Protein AF-A0A8D8C8A1-F1 (afdb_monomer_lite)

pLDDT: mean 79.76, std 19.28, range [28.2, 96.56]

Sequence (109 aa):
LFSYCAIADFRIPWTPQRQWDGSLDPKLNSNQKEAVIAITTPISVTLSPILLVGPFGTGKTYTLAQAIRKLLLQPELKILIGTHSNSASDLYIKDYLHPWVEEDGGEEA

Structure (mmCIF, N/CA/C/O backbone):
data_AF-A0A8D8C8A1-F1
#
_entry.id   AF-A0A8D8C8A1-F1
#
loop_
_atom_site.group_PDB
_atom_site.id
_atom_site.type_symbol
_atom_site.label_atom_id
_atom_site.label_alt_id
_atom_site.label_comp_id
_atom_site.label_asym_id
_atom_site.label_entity_id
_atom_site.label_seq_id
_atom_site.pdbx_PDB_ins_code
_atom_site.Cartn_x
_atom_site.Cartn_y
_atom_site.Cartn_z
_atom_site.occupancy
_atom_site.B_iso_or_equiv
_atom_site.auth_seq_id
_atom_site.auth_comp_id
_atom_site.auth_asym_id
_atom_site.auth_atom_id
_atom_site.pdbx_PDB_model_num
ATOM 1 N N . LEU A 1 1 ? -20.310 32.444 -11.762 1.00 42.16 1 LEU A N 1
ATOM 2 C CA . LEU A 1 1 ? -21.020 31.348 -11.060 1.00 42.16 1 LEU A CA 1
ATOM 3 C C . LEU A 1 1 ? -20.230 30.018 -11.052 1.00 42.16 1 LEU A C 1
ATOM 5 O O . LEU A 1 1 ? -20.834 28.962 -11.009 1.00 42.16 1 LEU A O 1
ATOM 9 N N . PHE A 1 2 ? -18.890 30.050 -11.045 1.00 28.20 2 PHE A N 1
ATOM 10 C CA . PHE A 1 2 ? -18.023 28.854 -10.995 1.00 28.20 2 PHE A CA 1
ATOM 11 C C . PHE A 1 2 ? -16.801 29.116 -10.096 1.00 28.20 2 PHE A C 1
ATOM 13 O O . PHE A 1 2 ? -15.666 28.858 -10.465 1.00 28.20 2 PHE A O 1
ATOM 20 N N . SER A 1 3 ? -17.017 29.735 -8.933 1.00 36.22 3 SER A N 1
ATOM 21 C CA . SER A 1 3 ? -15.910 30.116 -8.040 1.00 36.22 3 SER A CA 1
ATOM 22 C C . SER A 1 3 ? -16.205 29.880 -6.556 1.00 36.22 3 SER A C 1
ATOM 24 O O . SER A 1 3 ? -15.541 30.468 -5.714 1.00 36.22 3 SER A O 1
ATOM 26 N N . TYR A 1 4 ? -17.206 29.057 -6.218 1.00 37.38 4 TYR A N 1
ATOM 27 C CA . TYR A 1 4 ? -17.667 28.919 -4.827 1.00 37.38 4 TYR A CA 1
ATOM 28 C C . TYR A 1 4 ? -18.012 27.481 -4.400 1.00 37.38 4 TYR A C 1
ATOM 30 O O . TYR A 1 4 ? -18.814 27.287 -3.496 1.00 37.38 4 TYR A O 1
ATOM 38 N N . CYS A 1 5 ? -17.433 26.463 -5.051 1.00 36.69 5 CYS A N 1
ATOM 39 C CA . CYS A 1 5 ? -17.656 25.053 -4.685 1.00 36.69 5 CYS A CA 1
ATOM 40 C C . CYS A 1 5 ? -16.367 24.288 -4.332 1.00 36.69 5 CYS A C 1
ATOM 42 O O . CYS A 1 5 ? -16.372 23.067 -4.257 1.00 36.69 5 CYS A O 1
ATOM 44 N N . ALA A 1 6 ? -15.245 24.974 -4.114 1.00 41.81 6 ALA A N 1
ATOM 45 C CA . ALA A 1 6 ? -14.012 24.322 -3.693 1.00 41.81 6 ALA A CA 1
ATOM 46 C C . ALA A 1 6 ? -13.464 25.037 -2.463 1.00 41.81 6 ALA A C 1
ATOM 48 O O . ALA A 1 6 ? -13.303 26.253 -2.479 1.00 41.81 6 ALA A O 1
ATOM 49 N N . ILE A 1 7 ?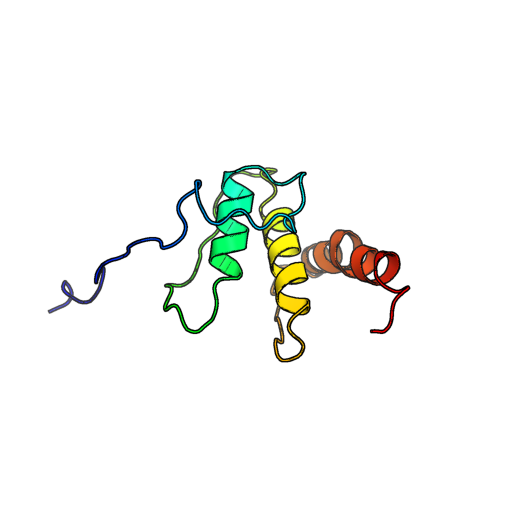 -13.123 24.248 -1.445 1.00 46.38 7 ILE A N 1
ATOM 50 C CA . ILE A 1 7 ? -12.526 24.658 -0.170 1.00 46.38 7 ILE A CA 1
ATOM 51 C C . ILE A 1 7 ? -13.554 25.151 0.869 1.00 46.38 7 ILE A C 1
ATOM 53 O O . ILE A 1 7 ? -13.404 26.203 1.480 1.00 46.38 7 ILE A O 1
ATOM 57 N N . ALA A 1 8 ? -14.596 24.359 1.130 1.00 42.91 8 ALA A N 1
ATOM 58 C CA . ALA A 1 8 ? -15.133 24.322 2.489 1.00 42.91 8 ALA A CA 1
ATOM 59 C C . ALA A 1 8 ? -14.069 23.642 3.374 1.00 42.91 8 ALA A C 1
ATOM 61 O O . ALA A 1 8 ? -13.744 22.484 3.132 1.00 42.91 8 ALA A O 1
ATOM 62 N N . ASP A 1 9 ? -13.459 24.402 4.290 1.00 47.44 9 ASP A N 1
ATOM 63 C CA . ASP A 1 9 ? -12.566 23.977 5.385 1.00 47.44 9 ASP A CA 1
ATOM 64 C C . ASP A 1 9 ? -11.883 22.602 5.227 1.00 47.44 9 ASP A C 1
ATOM 66 O O . ASP A 1 9 ? -12.243 21.618 5.874 1.00 47.44 9 ASP A O 1
ATOM 70 N N . PHE A 1 10 ? -10.827 22.527 4.410 1.00 50.84 10 PHE A N 1
ATOM 71 C CA . PHE A 1 10 ? -9.973 21.336 4.344 1.00 50.84 10 PHE A CA 1
ATOM 72 C C . PHE A 1 10 ? -9.008 21.311 5.540 1.00 50.84 10 PHE A C 1
ATOM 74 O O . PHE A 1 10 ? -7.800 21.515 5.405 1.00 50.84 10 PHE A O 1
ATOM 81 N N . ARG A 1 11 ? -9.538 21.101 6.751 1.00 53.16 11 ARG A N 1
ATOM 82 C CA . ARG A 1 11 ? -8.704 20.706 7.891 1.00 53.16 11 ARG A CA 1
ATOM 83 C C . ARG A 1 11 ? -8.388 19.231 7.740 1.00 53.16 11 ARG A C 1
ATOM 85 O O . ARG A 1 11 ? -9.232 18.394 8.026 1.00 53.16 11 ARG A O 1
ATOM 92 N N . ILE A 1 12 ? -7.168 18.938 7.306 1.00 55.91 12 ILE A N 1
ATOM 93 C CA . ILE A 1 12 ? -6.599 17.594 7.344 1.00 55.91 12 ILE A CA 1
ATOM 94 C C . ILE A 1 12 ? -6.657 17.096 8.803 1.00 55.91 12 ILE A C 1
ATOM 96 O O . ILE A 1 12 ? -5.953 17.654 9.648 1.00 55.91 12 ILE A O 1
ATOM 100 N N . PRO A 1 13 ? -7.499 16.102 9.145 1.00 56.31 13 PRO A N 1
ATOM 101 C CA . PRO A 1 13 ? -7.688 15.693 10.535 1.00 56.31 13 PRO A CA 1
ATOM 102 C C . PRO A 1 13 ? -6.484 14.931 11.109 1.00 56.31 13 PRO A C 1
ATOM 104 O O . PRO A 1 13 ? -6.396 14.779 12.326 1.00 56.31 13 PRO A O 1
ATOM 107 N N . TRP A 1 14 ? -5.548 14.481 10.265 1.00 59.47 14 TRP A N 1
ATOM 108 C CA . TRP A 1 14 ? -4.342 13.781 10.698 1.00 59.47 14 TRP A CA 1
ATOM 109 C C . TRP A 1 14 ? -3.175 14.751 10.908 1.00 59.47 14 TRP A C 1
ATOM 111 O O . TRP A 1 14 ? -2.606 15.305 9.973 1.00 59.47 14 TRP A O 1
ATOM 121 N N . THR A 1 15 ? -2.819 14.978 12.174 1.00 56.78 15 THR A N 1
ATOM 122 C CA . THR A 1 15 ? -1.622 15.737 12.582 1.00 56.78 15 THR A CA 1
ATOM 123 C C . THR A 1 15 ? -0.597 14.759 13.181 1.00 56.78 15 THR A C 1
ATOM 125 O O . THR A 1 15 ? -1.009 13.849 13.909 1.00 56.78 15 THR A O 1
ATOM 128 N N . PRO A 1 16 ? 0.725 14.926 12.961 1.00 48.31 16 PRO A N 1
ATOM 129 C CA . PRO A 1 16 ? 1.735 13.891 13.250 1.00 48.31 16 PRO A CA 1
ATOM 130 C C . PRO A 1 16 ? 1.872 13.471 14.722 1.00 48.31 16 PRO A C 1
ATOM 132 O O . PRO A 1 16 ? 2.557 12.505 15.030 1.00 48.31 16 PRO A O 1
ATOM 135 N N . GLN A 1 17 ? 1.254 14.199 15.654 1.00 50.44 17 GLN A N 1
ATOM 136 C CA . GLN A 1 17 ? 1.527 14.077 17.088 1.00 50.44 17 GLN A CA 1
ATOM 137 C C . GLN A 1 17 ? 0.512 13.216 17.857 1.00 50.44 17 GLN A C 1
ATOM 139 O O . GLN A 1 17 ? 0.733 12.964 19.039 1.00 50.44 17 GLN A O 1
ATOM 144 N N . ARG A 1 18 ? -0.597 12.763 17.243 1.00 51.38 18 ARG A N 1
ATOM 145 C CA . ARG A 1 18 ? -1.682 12.083 17.992 1.00 51.38 18 ARG A CA 1
ATOM 146 C C . ARG A 1 18 ? -2.242 10.786 17.402 1.00 51.38 18 ARG A C 1
ATOM 148 O O . ARG A 1 18 ? -3.034 10.147 18.082 1.00 51.38 18 ARG A O 1
ATOM 155 N N . GLN A 1 19 ? -1.872 10.396 16.180 1.00 55.28 19 GLN A N 1
ATOM 156 C CA . GLN A 1 19 ? -2.586 9.340 15.437 1.00 55.28 19 GLN A CA 1
ATOM 157 C C . GLN A 1 19 ? -1.704 8.256 14.806 1.00 55.28 19 GLN A C 1
ATOM 159 O O . GLN A 1 19 ? -2.202 7.463 14.010 1.00 55.28 19 GLN A O 1
ATOM 164 N N . TRP A 1 20 ? -0.411 8.184 15.136 1.00 59.59 20 TRP A N 1
ATOM 165 C CA . TRP A 1 20 ? 0.399 7.048 14.691 1.00 59.59 20 TRP A CA 1
ATOM 166 C C . TRP A 1 20 ? -0.042 5.795 15.439 1.00 59.59 20 TRP A C 1
ATOM 168 O O . TRP A 1 20 ? 0.363 5.540 16.568 1.00 59.59 20 TRP A O 1
ATOM 178 N N . ASP A 1 21 ? -0.921 5.048 14.789 1.00 60.12 21 ASP A N 1
ATOM 179 C CA . ASP A 1 21 ? -1.305 3.707 15.177 1.00 60.12 21 ASP A CA 1
ATOM 180 C C . ASP A 1 21 ? -0.043 2.827 15.201 1.00 60.12 21 ASP A C 1
ATOM 182 O O . ASP A 1 21 ? 0.674 2.721 14.201 1.00 60.12 21 ASP A O 1
ATOM 186 N N . GLY A 1 22 ? 0.257 2.231 16.359 1.00 62.81 22 GLY A N 1
ATOM 187 C CA . GLY A 1 22 ? 1.408 1.344 16.549 1.00 62.81 22 GLY A CA 1
ATOM 188 C C . GLY A 1 22 ? 1.365 0.088 15.674 1.00 62.81 22 GLY A C 1
ATOM 189 O O . GLY A 1 22 ? 2.368 -0.611 15.582 1.00 62.81 22 GLY A O 1
ATOM 190 N N . SER A 1 23 ? 0.238 -0.175 15.006 1.00 71.56 23 SER A N 1
ATOM 191 C CA . SER A 1 23 ? 0.103 -1.245 14.014 1.00 71.56 23 SER A CA 1
ATOM 192 C C . SER A 1 23 ? 0.625 -0.885 12.614 1.00 71.56 23 SER A C 1
ATOM 194 O O . SER A 1 23 ? 0.599 -1.729 11.721 1.00 71.56 23 SER A O 1
ATOM 196 N N . LEU A 1 24 ? 1.069 0.356 12.367 1.00 81.44 24 LEU A N 1
ATOM 197 C CA . LEU A 1 24 ? 1.679 0.718 11.082 1.00 81.44 24 LEU A CA 1
ATOM 198 C C . LEU A 1 24 ? 3.061 0.079 10.926 1.00 81.44 24 LEU A C 1
ATOM 200 O O . LEU A 1 24 ? 3.876 0.115 11.846 1.00 81.44 24 LEU A O 1
ATOM 204 N N . ASP A 1 25 ? 3.349 -0.415 9.719 1.00 85.00 25 ASP A N 1
ATOM 205 C CA . ASP A 1 25 ? 4.641 -1.020 9.394 1.00 85.00 25 ASP A CA 1
ATOM 206 C C . ASP A 1 25 ? 5.801 -0.057 9.743 1.00 85.00 25 ASP A C 1
ATOM 208 O O . ASP A 1 25 ? 5.833 1.088 9.261 1.00 85.00 25 ASP A O 1
ATOM 212 N N . PRO A 1 26 ? 6.769 -0.485 10.578 1.00 86.69 26 PRO A N 1
ATOM 213 C CA . PRO A 1 26 ? 7.858 0.369 11.039 1.00 86.69 26 PRO A CA 1
ATOM 214 C C . PRO A 1 26 ? 8.783 0.836 9.908 1.00 86.69 26 PRO A C 1
ATOM 216 O O . PRO A 1 26 ? 9.470 1.845 10.079 1.00 86.69 26 PRO A O 1
ATOM 219 N N . LYS A 1 27 ? 8.790 0.155 8.753 1.00 90.62 27 LYS A N 1
ATOM 220 C CA . LYS A 1 27 ? 9.578 0.542 7.572 1.00 90.62 27 LYS A CA 1
ATOM 221 C C . LYS A 1 27 ? 8.994 1.753 6.837 1.00 90.62 27 LYS A C 1
ATOM 223 O O . LYS A 1 27 ? 9.688 2.339 6.006 1.00 90.62 27 LYS A O 1
ATOM 228 N N . LEU A 1 28 ? 7.743 2.140 7.110 1.00 91.19 28 LEU A N 1
ATOM 229 C CA . LEU A 1 28 ? 7.146 3.343 6.527 1.00 91.19 28 LEU A CA 1
ATOM 230 C C . LEU A 1 28 ? 7.811 4.602 7.098 1.00 91.19 28 LEU A C 1
ATOM 232 O O . LEU A 1 28 ? 7.948 4.761 8.313 1.00 91.19 28 LEU A O 1
ATOM 236 N N . ASN A 1 29 ? 8.166 5.544 6.227 1.00 91.19 29 ASN A N 1
ATOM 237 C CA . ASN A 1 29 ? 8.578 6.877 6.672 1.00 91.19 29 ASN A CA 1
ATOM 238 C C . ASN A 1 29 ? 7.359 7.738 7.062 1.00 91.19 29 ASN A C 1
ATOM 240 O O . ASN A 1 29 ? 6.215 7.366 6.800 1.00 91.19 29 ASN A O 1
ATOM 244 N N . SER A 1 30 ? 7.591 8.908 7.663 1.00 88.50 30 SER A N 1
ATOM 245 C CA . SER A 1 30 ? 6.517 9.783 8.161 1.00 88.50 30 SER A CA 1
ATOM 246 C C . SER A 1 30 ? 5.483 10.156 7.091 1.00 88.50 30 SER A C 1
ATOM 248 O O . SER A 1 30 ? 4.287 10.041 7.341 1.00 88.50 30 SER A O 1
ATOM 250 N N . ASN A 1 31 ? 5.919 10.503 5.877 1.00 88.94 31 ASN A N 1
ATOM 251 C CA . ASN A 1 31 ? 5.014 10.890 4.787 1.00 88.94 31 ASN A CA 1
ATOM 252 C C . ASN A 1 31 ? 4.157 9.709 4.314 1.00 88.94 31 ASN A C 1
ATOM 254 O O . ASN A 1 31 ? 2.979 9.862 3.999 1.00 88.94 31 ASN A O 1
ATOM 258 N N . GLN A 1 32 ? 4.744 8.512 4.263 1.00 92.81 32 GLN A N 1
ATOM 259 C CA . GLN A 1 32 ? 4.015 7.302 3.890 1.00 92.81 32 GLN A CA 1
ATOM 260 C C . GLN A 1 32 ? 3.016 6.900 4.982 1.00 92.81 32 GLN A C 1
ATOM 262 O O . GLN A 1 32 ? 1.900 6.505 4.658 1.00 92.81 32 GLN A O 1
ATOM 267 N N . LYS A 1 33 ? 3.371 7.055 6.267 1.00 90.19 33 LYS A N 1
ATOM 268 C CA . LYS A 1 33 ? 2.443 6.835 7.391 1.00 90.19 33 LYS A CA 1
ATOM 269 C C . LYS A 1 33 ? 1.244 7.774 7.318 1.00 90.19 33 LYS A C 1
ATOM 271 O O . LYS A 1 33 ? 0.114 7.317 7.460 1.00 90.19 33 LYS A O 1
ATOM 276 N N . GLU A 1 34 ? 1.474 9.055 7.045 1.00 88.19 34 GLU A N 1
ATOM 277 C CA . GLU A 1 34 ? 0.392 10.026 6.845 1.00 88.19 34 GLU A CA 1
AT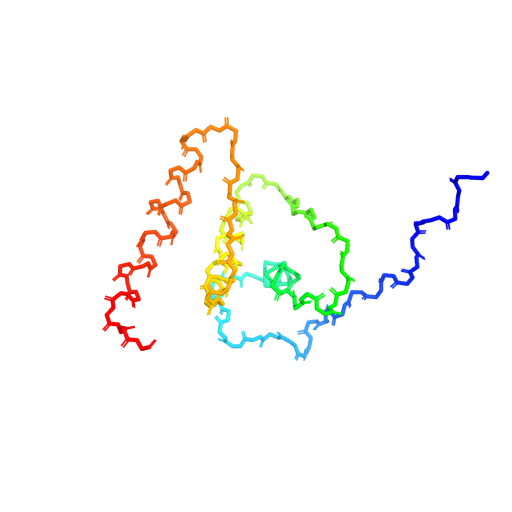OM 278 C C . GLU A 1 34 ? -0.515 9.640 5.675 1.00 88.19 34 GLU A C 1
ATOM 280 O O . GLU A 1 34 ? -1.736 9.666 5.813 1.00 88.19 34 GLU A O 1
ATOM 285 N N . ALA A 1 35 ? 0.065 9.217 4.549 1.00 91.19 35 ALA A N 1
ATOM 286 C CA . ALA A 1 35 ? -0.709 8.756 3.402 1.00 91.19 35 ALA A CA 1
ATOM 287 C C . ALA A 1 35 ? -1.564 7.522 3.735 1.00 91.19 35 ALA A C 1
ATOM 289 O O . ALA A 1 35 ? -2.735 7.482 3.364 1.00 91.19 35 ALA A O 1
ATOM 290 N N . VAL A 1 36 ? -1.015 6.541 4.461 1.00 92.44 36 VAL A N 1
ATOM 291 C CA . VAL A 1 36 ? -1.779 5.365 4.906 1.00 92.44 36 VAL A CA 1
ATOM 292 C C . VAL A 1 36 ? -2.939 5.791 5.805 1.00 92.44 36 VAL A C 1
ATOM 294 O O . VAL A 1 36 ? -4.068 5.403 5.533 1.00 92.44 36 VAL A O 1
ATOM 297 N N . ILE A 1 37 ? -2.699 6.642 6.809 1.00 89.25 37 ILE A N 1
ATOM 298 C CA . ILE A 1 37 ? -3.749 7.138 7.718 1.00 89.25 37 ILE A CA 1
ATOM 299 C C . ILE A 1 37 ? -4.858 7.863 6.942 1.00 89.25 37 ILE A C 1
ATOM 301 O O . ILE A 1 37 ? -6.042 7.631 7.195 1.00 89.25 37 ILE A O 1
ATOM 305 N N . ALA A 1 38 ? -4.491 8.706 5.975 1.00 88.94 38 ALA A N 1
ATOM 306 C CA . ALA A 1 38 ? -5.451 9.409 5.131 1.00 88.94 38 ALA A CA 1
ATOM 307 C C . ALA A 1 38 ? -6.327 8.432 4.329 1.00 88.94 38 ALA A C 1
ATOM 309 O O . ALA A 1 38 ? -7.547 8.575 4.302 1.00 88.94 38 ALA A O 1
ATOM 310 N N . ILE A 1 39 ? -5.717 7.415 3.712 1.00 91.12 39 ILE A N 1
ATOM 311 C CA . ILE A 1 39 ? -6.426 6.412 2.901 1.00 91.12 39 ILE A CA 1
ATOM 312 C C . ILE A 1 39 ? -7.340 5.539 3.763 1.00 91.12 39 ILE A C 1
ATOM 314 O O . ILE A 1 39 ? -8.453 5.228 3.349 1.00 91.12 39 ILE A O 1
ATOM 318 N N . THR A 1 40 ? -6.894 5.151 4.958 1.00 90.31 40 THR A N 1
ATOM 319 C CA . THR A 1 40 ? -7.661 4.285 5.864 1.00 90.31 40 THR A CA 1
ATOM 320 C C . THR A 1 40 ? -8.580 5.058 6.805 1.00 90.31 40 THR A C 1
ATOM 322 O O . THR A 1 40 ? -9.046 4.509 7.804 1.00 90.31 40 THR A O 1
ATOM 325 N N . THR A 1 41 ? -8.802 6.345 6.542 1.00 87.50 41 THR A N 1
ATOM 326 C CA . THR A 1 41 ? -9.692 7.164 7.359 1.00 87.50 41 THR A CA 1
ATOM 327 C C . THR A 1 41 ? -11.122 6.600 7.292 1.00 87.50 41 THR A C 1
ATOM 329 O O . THR A 1 41 ? -11.591 6.259 6.205 1.00 87.50 41 THR A O 1
ATOM 332 N N . PRO A 1 42 ? -11.839 6.495 8.430 1.00 84.06 42 PRO A N 1
ATOM 333 C CA . PRO A 1 42 ? -13.212 6.001 8.444 1.00 84.06 42 PRO A CA 1
ATOM 334 C C . PRO A 1 42 ? -14.136 6.795 7.518 1.00 84.06 42 PRO A C 1
ATOM 336 O O . PRO A 1 42 ? -14.051 8.017 7.444 1.00 84.06 42 PRO A O 1
ATOM 339 N N . ILE A 1 43 ? -15.094 6.103 6.898 1.00 82.38 43 ILE A N 1
ATOM 340 C CA . ILE A 1 43 ? -16.069 6.681 5.951 1.00 82.38 43 ILE A CA 1
ATOM 341 C C . ILE A 1 43 ? -16.916 7.804 6.584 1.00 82.38 43 ILE A C 1
ATOM 343 O O . ILE A 1 43 ? -17.425 8.674 5.882 1.00 82.38 43 ILE A O 1
ATOM 347 N N . SER A 1 44 ? -17.049 7.823 7.916 1.00 84.31 44 SER A N 1
ATOM 348 C CA . SER A 1 44 ? -17.717 8.908 8.648 1.00 84.31 44 SER A CA 1
ATOM 349 C C . SER A 1 44 ? -17.023 10.265 8.495 1.00 84.31 44 SER A C 1
ATOM 351 O O . SER A 1 44 ? -17.655 11.301 8.702 1.00 84.31 44 SER A O 1
ATOM 353 N N . VAL A 1 45 ? -15.743 10.279 8.122 1.00 82.94 45 VAL A N 1
ATOM 354 C CA . VAL A 1 45 ? -14.988 11.489 7.814 1.00 82.94 45 VAL A CA 1
ATOM 355 C C . VAL A 1 45 ? -15.024 11.705 6.306 1.00 82.94 45 VAL A C 1
ATOM 357 O O . VAL A 1 45 ? -14.491 10.922 5.524 1.00 82.94 45 VAL A O 1
ATOM 360 N N . THR A 1 46 ? -15.646 12.801 5.879 1.00 80.56 46 THR A N 1
ATOM 361 C CA . THR A 1 46 ? -15.696 13.162 4.461 1.00 80.56 46 THR A CA 1
ATOM 362 C C . THR A 1 46 ? -14.336 13.683 4.004 1.00 80.56 46 THR A C 1
ATOM 364 O O . THR A 1 46 ? -13.908 14.760 4.417 1.00 80.56 46 THR A O 1
ATOM 367 N N . LEU A 1 47 ? -13.670 12.933 3.127 1.00 79.31 47 LEU A N 1
ATOM 368 C CA . LEU A 1 47 ? -12.430 13.339 2.469 1.00 79.31 47 LEU A CA 1
ATOM 369 C C . LEU A 1 47 ? -12.641 13.472 0.960 1.00 79.31 47 LEU A C 1
ATOM 371 O O . LEU A 1 47 ? -13.422 12.744 0.350 1.00 79.31 47 LEU A O 1
ATOM 375 N N . SER A 1 48 ? -11.917 14.409 0.350 1.00 84.19 48 SER A N 1
ATOM 376 C CA . SER A 1 48 ? -11.797 14.467 -1.111 1.00 84.19 48 SER A CA 1
ATOM 377 C C . SER A 1 48 ? -10.959 13.287 -1.630 1.00 84.19 48 SER A C 1
ATOM 379 O O . SER A 1 48 ? -10.162 12.738 -0.864 1.00 84.19 48 SER A O 1
ATOM 381 N N . PRO A 1 49 ? -11.080 12.907 -2.918 1.00 86.25 49 PRO A N 1
ATOM 382 C CA . PRO A 1 49 ? -10.246 11.862 -3.506 1.00 86.25 49 PRO A CA 1
ATOM 383 C C . PRO A 1 49 ? -8.751 12.104 -3.262 1.00 86.25 49 PRO A C 1
ATOM 385 O O . PRO A 1 49 ? -8.242 13.202 -3.492 1.00 86.25 49 PRO A O 1
ATOM 388 N N . ILE A 1 50 ? -8.050 11.069 -2.800 1.00 88.75 50 ILE A N 1
ATOM 389 C CA . ILE A 1 50 ? -6.631 11.151 -2.448 1.00 88.75 50 ILE A CA 1
ATOM 390 C C . ILE A 1 50 ? -5.783 10.883 -3.691 1.00 88.75 50 ILE A C 1
ATOM 392 O O . ILE A 1 50 ? -5.911 9.841 -4.333 1.00 88.75 50 ILE A O 1
ATOM 396 N N . LEU A 1 51 ? -4.871 11.807 -3.996 1.00 92.56 51 LEU A N 1
ATOM 397 C CA . LEU A 1 51 ? -3.874 11.652 -5.050 1.00 92.56 51 LEU A CA 1
ATOM 398 C C . LEU A 1 51 ? -2.481 11.489 -4.429 1.00 92.56 51 LEU A C 1
ATOM 400 O O . LEU A 1 51 ? -1.925 12.437 -3.877 1.00 92.56 51 LEU A O 1
ATOM 404 N N . LEU A 1 52 ? -1.897 10.296 -4.551 1.00 92.94 52 LEU A N 1
ATOM 405 C CA . LEU A 1 52 ? -0.547 10.012 -4.061 1.00 92.94 52 LEU A CA 1
ATOM 406 C C . LEU A 1 52 ? 0.496 10.243 -5.166 1.00 92.94 52 LEU A C 1
ATOM 408 O O . LEU A 1 52 ? 0.653 9.422 -6.071 1.00 92.94 52 LEU A O 1
ATOM 412 N N . VAL A 1 53 ? 1.242 11.346 -5.076 1.00 92.44 53 VAL A N 1
ATOM 413 C CA . VAL A 1 53 ? 2.274 11.729 -6.057 1.00 92.44 53 VAL A CA 1
ATOM 414 C C . VAL A 1 53 ? 3.669 11.627 -5.447 1.00 92.44 53 VAL A C 1
ATOM 416 O O . VAL A 1 53 ? 3.882 11.914 -4.275 1.00 92.44 53 VAL A O 1
ATOM 419 N N . GLY A 1 54 ? 4.646 11.236 -6.260 1.00 91.50 54 GLY A N 1
ATOM 420 C CA . GLY A 1 54 ? 6.052 11.227 -5.877 1.00 91.50 54 GLY A CA 1
ATOM 421 C C . GLY A 1 54 ? 6.948 10.721 -7.010 1.00 91.50 54 GLY A C 1
ATOM 422 O O . GLY A 1 54 ? 6.445 10.028 -7.904 1.00 91.50 54 GLY A O 1
ATOM 423 N N . PRO A 1 55 ? 8.258 11.024 -6.984 1.00 94.00 55 PRO A N 1
ATOM 424 C CA . PRO A 1 55 ? 9.232 10.517 -7.952 1.00 94.00 55 PRO A CA 1
ATOM 425 C C . PRO A 1 55 ? 9.249 8.986 -8.087 1.00 94.00 55 PRO A C 1
ATOM 427 O O . PRO A 1 55 ? 8.659 8.244 -7.294 1.00 94.00 55 PRO A O 1
ATOM 430 N N . PHE A 1 56 ? 9.923 8.483 -9.119 1.00 91.06 56 PHE A N 1
ATOM 431 C CA . PHE A 1 56 ? 10.156 7.046 -9.248 1.00 91.06 56 PHE A CA 1
ATOM 432 C C . PHE A 1 56 ? 10.944 6.514 -8.035 1.00 91.06 56 PHE A C 1
ATOM 434 O O . PHE A 1 56 ? 11.798 7.209 -7.495 1.00 91.06 56 PHE A O 1
ATOM 441 N N . GLY A 1 57 ? 10.624 5.300 -7.579 1.00 91.38 57 GLY A N 1
ATOM 442 C CA . GLY A 1 57 ? 11.319 4.662 -6.454 1.00 91.38 57 GLY A CA 1
ATOM 443 C C . GLY A 1 57 ? 10.933 5.144 -5.047 1.00 91.38 57 GLY A C 1
ATOM 444 O O . GLY A 1 57 ? 11.434 4.592 -4.077 1.00 91.38 57 GLY A O 1
ATOM 445 N N . THR A 1 58 ? 10.007 6.097 -4.878 1.00 92.31 58 THR A N 1
ATOM 446 C CA . THR A 1 58 ? 9.627 6.612 -3.537 1.00 92.31 58 THR A CA 1
ATOM 447 C C . THR A 1 58 ? 8.623 5.749 -2.760 1.00 92.31 58 THR A C 1
ATOM 449 O O . THR A 1 58 ? 8.026 6.200 -1.782 1.00 92.31 58 THR A O 1
ATOM 452 N N . GLY A 1 59 ? 8.395 4.507 -3.196 1.00 93.75 59 GLY A N 1
ATOM 453 C CA . GLY A 1 59 ? 7.532 3.565 -2.482 1.00 93.75 59 GLY A CA 1
ATOM 454 C C . GLY A 1 59 ? 6.036 3.894 -2.525 1.00 93.75 59 GLY A C 1
ATOM 455 O O . GLY A 1 59 ? 5.318 3.528 -1.601 1.00 93.75 59 GLY A O 1
ATOM 456 N N . LYS A 1 60 ? 5.532 4.559 -3.578 1.00 95.12 60 LYS A N 1
ATOM 457 C CA . LYS A 1 60 ? 4.080 4.794 -3.762 1.00 95.12 60 LYS A CA 1
ATOM 458 C C . LYS A 1 60 ? 3.286 3.485 -3.728 1.00 95.12 60 LYS A C 1
ATOM 460 O O . LYS A 1 60 ? 2.323 3.367 -2.982 1.00 95.12 60 LYS A O 1
ATOM 465 N N . THR A 1 61 ? 3.739 2.493 -4.495 1.00 95.00 61 THR A N 1
ATOM 466 C CA . THR A 1 61 ? 3.117 1.167 -4.553 1.00 95.00 61 THR A CA 1
ATOM 467 C C . THR A 1 61 ? 3.149 0.469 -3.199 1.00 95.00 61 THR A C 1
ATOM 469 O O . THR A 1 61 ? 2.117 -0.001 -2.739 1.00 95.00 61 THR A O 1
ATOM 472 N N . TYR A 1 62 ? 4.296 0.509 -2.516 1.00 95.31 62 TYR A N 1
ATOM 473 C CA . TYR A 1 62 ? 4.441 0.009 -1.149 1.00 95.31 62 TYR A CA 1
ATOM 474 C C . TYR A 1 62 ? 3.459 0.678 -0.176 1.00 95.31 62 TYR A C 1
ATOM 476 O O . TYR A 1 62 ? 2.778 0.004 0.586 1.00 95.31 62 TYR A O 1
ATOM 484 N N . THR A 1 63 ? 3.328 2.004 -0.247 1.00 95.75 63 THR A N 1
ATOM 485 C CA . THR A 1 63 ? 2.418 2.784 0.608 1.00 95.75 63 THR A CA 1
ATOM 486 C C . THR A 1 63 ? 0.961 2.379 0.380 1.00 95.75 63 THR A C 1
ATOM 488 O O . THR A 1 63 ? 0.228 2.144 1.338 1.00 95.75 63 THR A O 1
ATOM 491 N N . LEU A 1 64 ? 0.549 2.242 -0.886 1.00 96.12 64 LEU A N 1
ATOM 492 C CA . LEU A 1 64 ? -0.787 1.758 -1.241 1.00 96.12 64 LEU A CA 1
ATOM 493 C C . LEU A 1 64 ? -1.023 0.325 -0.758 1.00 96.12 64 LEU A C 1
ATOM 495 O O . LEU A 1 64 ? -2.079 0.050 -0.201 1.00 96.12 64 LEU A O 1
ATOM 499 N N . ALA A 1 65 ? -0.050 -0.571 -0.927 1.00 94.88 65 ALA A N 1
ATOM 500 C CA . ALA A 1 65 ? -0.162 -1.952 -0.472 1.00 94.88 65 ALA A CA 1
ATOM 501 C C . ALA A 1 65 ? -0.374 -2.042 1.049 1.00 94.88 65 ALA A C 1
ATOM 503 O O . ALA A 1 65 ? -1.241 -2.783 1.505 1.00 94.88 65 ALA A O 1
ATOM 504 N N . GLN A 1 66 ? 0.344 -1.234 1.832 1.00 93.75 66 GLN A N 1
ATOM 505 C CA . GLN A 1 66 ? 0.171 -1.172 3.288 1.00 93.75 66 GLN A CA 1
ATOM 506 C C . GLN A 1 66 ? -1.209 -0.629 3.691 1.00 93.75 66 GLN A C 1
ATOM 508 O O . GLN A 1 66 ? -1.840 -1.155 4.608 1.00 93.75 66 GLN A O 1
ATOM 513 N N . ALA A 1 67 ? -1.720 0.380 2.979 1.00 94.12 67 ALA A N 1
ATOM 514 C CA . ALA A 1 67 ? -3.081 0.866 3.200 1.00 94.12 67 ALA A CA 1
ATOM 515 C C . ALA A 1 67 ? -4.134 -0.204 2.868 1.00 94.12 67 ALA A C 1
ATOM 517 O O . ALA A 1 67 ? -5.071 -0.402 3.637 1.00 94.12 67 ALA A O 1
ATOM 518 N N . ILE A 1 68 ? -3.951 -0.932 1.762 1.00 94.38 68 ILE A N 1
ATOM 519 C CA . ILE A 1 68 ? -4.834 -2.029 1.347 1.00 94.38 68 ILE A CA 1
ATOM 520 C C . ILE A 1 68 ? -4.858 -3.130 2.408 1.00 94.38 68 ILE A C 1
ATOM 522 O O . ILE A 1 68 ? -5.944 -3.530 2.810 1.00 94.38 68 ILE A O 1
ATOM 526 N N . ARG A 1 69 ? -3.697 -3.567 2.916 1.00 91.50 69 ARG A N 1
ATOM 527 C CA . ARG A 1 69 ? -3.623 -4.568 3.996 1.00 91.50 69 ARG A CA 1
ATOM 528 C C . ARG A 1 69 ? -4.462 -4.160 5.207 1.00 91.50 69 ARG A C 1
ATOM 530 O O . ARG A 1 69 ? -5.265 -4.952 5.678 1.00 91.50 69 ARG A O 1
ATOM 537 N N . LYS A 1 70 ? -4.354 -2.904 5.659 1.00 89.81 70 LYS A N 1
ATOM 538 C CA . LYS A 1 70 ? -5.179 -2.393 6.770 1.00 89.81 70 LYS A CA 1
ATOM 539 C C . LYS A 1 70 ? -6.670 -2.369 6.449 1.00 89.81 70 LYS A C 1
ATOM 541 O O . LYS A 1 70 ? -7.475 -2.681 7.319 1.00 89.81 70 LYS A O 1
ATOM 546 N N . LEU A 1 71 ? -7.044 -1.974 5.234 1.00 91.25 71 LEU A N 1
ATOM 547 C CA . LEU A 1 71 ? -8.447 -1.937 4.819 1.00 91.25 71 LEU A CA 1
ATOM 548 C C . LEU A 1 71 ? -9.049 -3.345 4.720 1.00 91.25 71 LEU A C 1
ATOM 550 O O . LEU A 1 71 ? -10.206 -3.525 5.081 1.00 91.25 71 LEU A O 1
ATOM 554 N N . LEU A 1 72 ? -8.271 -4.341 4.289 1.00 90.31 72 LEU A N 1
ATOM 555 C CA . LEU A 1 72 ? -8.720 -5.734 4.185 1.00 90.31 72 LEU A CA 1
ATOM 556 C C . LEU A 1 72 ? -9.004 -6.394 5.542 1.00 90.31 72 LEU A C 1
ATOM 558 O O . LEU A 1 72 ? -9.724 -7.385 5.579 1.00 90.31 72 LEU A O 1
ATOM 562 N N . LEU A 1 73 ? -8.518 -5.829 6.654 1.00 87.38 73 LEU A N 1
ATOM 563 C CA . LEU A 1 73 ? -8.912 -6.263 8.002 1.00 87.38 73 LEU A CA 1
ATOM 564 C C . LEU A 1 73 ? -10.391 -5.964 8.308 1.00 87.38 73 LEU A C 1
ATOM 566 O O . LEU A 1 73 ? -10.931 -6.457 9.295 1.00 87.38 73 LEU A O 1
ATOM 570 N N . GLN A 1 74 ? -11.054 -5.137 7.493 1.00 87.69 74 GLN A N 1
ATOM 571 C CA . GLN A 1 74 ? -12.482 -4.861 7.606 1.00 87.69 74 GLN A CA 1
ATOM 572 C C . GLN A 1 74 ? -13.250 -5.801 6.660 1.00 87.69 74 GLN A C 1
ATOM 574 O O . GLN A 1 74 ? -13.198 -5.601 5.446 1.00 87.69 74 GLN A O 1
ATOM 579 N N . PRO A 1 75 ? -14.003 -6.791 7.175 1.00 84.88 75 PRO A N 1
ATOM 580 C CA . PRO A 1 75 ? -14.562 -7.877 6.358 1.00 84.88 75 PRO A CA 1
ATOM 581 C C . PRO A 1 75 ? -15.598 -7.414 5.320 1.00 84.88 75 PRO A C 1
ATOM 583 O O . PRO A 1 75 ? -15.822 -8.080 4.312 1.00 84.88 75 PRO A O 1
ATOM 586 N N . GLU A 1 76 ? -16.224 -6.260 5.546 1.00 89.75 76 GLU A N 1
ATOM 587 C CA . GLU A 1 76 ? -17.226 -5.666 4.652 1.00 89.75 76 GLU A CA 1
ATOM 588 C C . GLU A 1 76 ? -16.597 -4.935 3.451 1.00 89.75 76 GLU A C 1
ATOM 590 O O . GLU A 1 76 ? -17.273 -4.657 2.454 1.00 89.75 76 GLU A O 1
ATOM 595 N N . LEU A 1 77 ? -15.306 -4.588 3.526 1.00 89.75 77 LEU A N 1
ATOM 596 C CA . LEU A 1 77 ? -14.647 -3.806 2.488 1.00 89.75 77 LEU A CA 1
ATOM 597 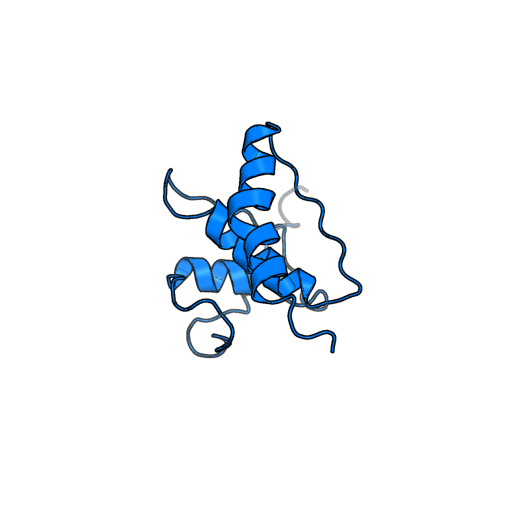C C . LEU A 1 77 ? -14.202 -4.682 1.318 1.00 89.75 77 LEU A C 1
ATOM 599 O O . LEU A 1 77 ? -13.485 -5.667 1.464 1.00 89.75 77 LEU A O 1
ATOM 603 N N . LYS A 1 78 ? -14.565 -4.247 0.110 1.00 92.69 78 LYS A N 1
ATOM 604 C CA . LYS A 1 78 ? -14.087 -4.822 -1.150 1.00 92.69 78 LYS A CA 1
ATOM 605 C C . LYS A 1 78 ? -13.267 -3.777 -1.887 1.00 92.69 78 LYS A C 1
ATOM 607 O O . LYS A 1 78 ? -13.739 -2.665 -2.117 1.00 92.69 78 LYS A O 1
ATOM 612 N N . ILE A 1 79 ? -12.045 -4.139 -2.260 1.00 93.19 79 ILE A N 1
ATOM 613 C CA . ILE A 1 79 ? -11.080 -3.227 -2.879 1.00 93.19 79 ILE A CA 1
ATOM 614 C C . ILE A 1 79 ? -10.864 -3.641 -4.332 1.00 93.19 79 ILE A C 1
ATOM 616 O O . ILE A 1 79 ? -10.549 -4.794 -4.616 1.00 93.19 79 ILE A O 1
ATOM 620 N N . LEU A 1 80 ? -11.003 -2.684 -5.251 1.00 95.56 80 LEU A N 1
ATOM 621 C CA . LEU A 1 80 ? -10.639 -2.848 -6.655 1.00 95.56 80 LEU A CA 1
ATOM 622 C C . LEU A 1 80 ? -9.301 -2.153 -6.915 1.00 95.56 80 LEU A C 1
ATOM 624 O O . LEU A 1 80 ? -9.187 -0.940 -6.750 1.00 95.56 80 LEU A O 1
ATOM 628 N N . ILE A 1 81 ? -8.306 -2.917 -7.361 1.00 94.94 81 ILE A N 1
ATOM 629 C CA . ILE A 1 81 ? -7.007 -2.388 -7.785 1.00 94.94 81 ILE A CA 1
ATOM 630 C C . ILE A 1 81 ? -6.984 -2.356 -9.312 1.00 94.94 81 ILE A C 1
ATOM 632 O O . ILE A 1 81 ? -7.151 -3.385 -9.962 1.00 94.94 81 ILE A O 1
ATOM 636 N N . GLY A 1 82 ? -6.770 -1.171 -9.880 1.00 95.62 82 GLY A N 1
ATOM 637 C CA . GLY A 1 82 ? -6.597 -0.978 -11.317 1.00 95.62 82 GLY A CA 1
ATOM 638 C C . GLY A 1 82 ? -5.164 -0.578 -11.648 1.00 95.62 82 GLY A C 1
ATOM 639 O O . GLY A 1 82 ? -4.641 0.383 -11.085 1.00 95.62 82 GLY A O 1
ATOM 640 N N . THR A 1 83 ? -4.536 -1.282 -12.587 1.00 96.00 83 THR A N 1
ATOM 641 C CA . THR A 1 83 ? -3.220 -0.928 -13.136 1.00 96.00 83 THR A CA 1
ATOM 642 C C . THR A 1 83 ? -3.276 -0.870 -14.659 1.00 96.00 83 THR A C 1
ATOM 644 O O . THR A 1 83 ? -4.163 -1.439 -15.287 1.00 96.00 83 THR A O 1
ATOM 647 N N . HIS A 1 84 ? -2.312 -0.182 -15.274 1.00 95.06 84 HIS A N 1
ATOM 648 C CA . HIS A 1 84 ? -2.242 -0.059 -16.734 1.00 95.06 84 HIS A CA 1
ATOM 649 C C . HIS A 1 84 ? -1.789 -1.357 -17.436 1.00 95.06 84 HIS A C 1
ATOM 651 O O . HIS A 1 84 ? -1.995 -1.525 -18.634 1.00 95.06 84 HIS A O 1
ATOM 657 N N . SER A 1 85 ? -1.151 -2.281 -16.714 1.00 96.56 85 SER A N 1
ATOM 658 C CA . SER A 1 85 ? -0.702 -3.569 -17.248 1.00 96.56 85 SER A CA 1
ATOM 659 C C . SER A 1 85 ? -0.896 -4.695 -16.239 1.00 96.56 85 SER A C 1
ATOM 661 O O . SER A 1 85 ? -0.850 -4.458 -15.028 1.00 96.56 85 SER A O 1
ATOM 663 N N . ASN A 1 86 ? -1.015 -5.925 -16.747 1.00 94.50 86 ASN A N 1
ATOM 664 C CA . ASN A 1 86 ? -1.080 -7.140 -15.928 1.00 94.50 86 ASN A CA 1
ATOM 665 C C . ASN A 1 86 ? 0.193 -7.325 -15.093 1.00 94.50 86 ASN A C 1
ATOM 667 O O . ASN A 1 86 ? 0.116 -7.667 -13.924 1.00 94.50 86 ASN A O 1
ATOM 671 N N . SER A 1 87 ? 1.367 -7.017 -15.656 1.00 94.44 87 SER A N 1
ATOM 672 C CA . SER A 1 87 ? 2.640 -7.088 -14.926 1.00 94.44 87 SER A CA 1
ATOM 673 C C . SER A 1 87 ? 2.689 -6.161 -13.706 1.00 94.44 87 SER A C 1
ATOM 675 O O . SER A 1 87 ? 3.311 -6.497 -12.704 1.00 94.44 87 SER A O 1
ATOM 677 N N . ALA A 1 88 ? 2.019 -5.006 -13.764 1.00 93.62 88 ALA A N 1
ATOM 678 C CA . ALA A 1 88 ? 1.891 -4.119 -12.613 1.00 93.62 88 ALA A CA 1
ATOM 679 C C . ALA A 1 88 ? 0.882 -4.654 -11.584 1.00 93.62 88 ALA A C 1
ATOM 681 O O . ALA A 1 88 ? 1.068 -4.418 -10.394 1.00 93.62 88 ALA A O 1
ATOM 682 N N . SER A 1 89 ? -0.156 -5.382 -12.013 1.00 94.44 89 SER A N 1
ATOM 683 C CA . SER A 1 89 ? -1.076 -6.079 -11.100 1.00 94.44 89 SER A CA 1
ATOM 684 C C . SER A 1 89 ? -0.371 -7.225 -10.374 1.00 94.44 89 SER A C 1
ATOM 686 O O . SER A 1 89 ? -0.505 -7.360 -9.160 1.00 94.44 89 SER A O 1
ATOM 688 N N . ASP A 1 90 ? 0.425 -8.007 -11.106 1.00 95.19 90 ASP A N 1
ATOM 689 C CA . ASP A 1 90 ? 1.207 -9.126 -10.577 1.00 95.19 90 ASP A CA 1
ATOM 690 C C . ASP A 1 90 ? 2.093 -8.702 -9.405 1.00 95.19 90 ASP A C 1
ATOM 692 O O . ASP A 1 90 ? 2.196 -9.443 -8.435 1.00 95.19 90 ASP A O 1
ATOM 696 N N . LEU A 1 91 ? 2.683 -7.506 -9.466 1.00 94.50 91 LEU A N 1
ATOM 697 C CA . LEU A 1 91 ? 3.509 -6.951 -8.394 1.00 94.50 91 LEU A CA 1
ATOM 698 C C . LEU A 1 91 ? 2.712 -6.727 -7.098 1.00 94.50 91 LEU A C 1
ATOM 700 O O . LEU A 1 91 ? 3.212 -7.010 -6.016 1.00 94.50 91 LEU A O 1
ATOM 704 N N . TYR A 1 92 ? 1.451 -6.283 -7.173 1.00 94.50 92 TYR A N 1
ATOM 705 C CA . TYR A 1 92 ? 0.604 -6.189 -5.975 1.00 94.50 92 TYR A CA 1
ATOM 706 C C . TYR A 1 92 ? 0.333 -7.561 -5.360 1.00 94.50 92 TYR A C 1
ATOM 708 O O . TYR A 1 92 ? 0.360 -7.707 -4.139 1.00 94.50 92 TYR A O 1
ATOM 716 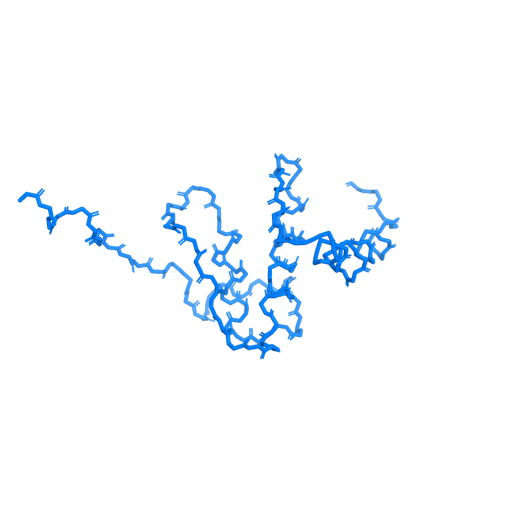N N . ILE A 1 93 ? 0.074 -8.560 -6.202 1.00 93.94 93 ILE A N 1
ATOM 717 C CA . ILE A 1 93 ? -0.256 -9.909 -5.747 1.00 93.94 93 ILE A CA 1
ATOM 718 C C . ILE A 1 93 ? 0.991 -10.578 -5.172 1.00 93.94 93 ILE A C 1
ATOM 720 O O . ILE A 1 93 ? 1.015 -10.900 -3.993 1.00 93.94 93 ILE A O 1
ATOM 724 N N . LYS A 1 94 ? 2.029 -10.759 -5.987 1.00 94.50 94 LYS A N 1
ATOM 725 C CA . LYS A 1 94 ? 3.200 -11.585 -5.672 1.00 94.50 94 LYS A CA 1
ATOM 726 C C . LYS A 1 94 ? 4.095 -10.970 -4.605 1.00 94.50 94 LYS A C 1
ATOM 72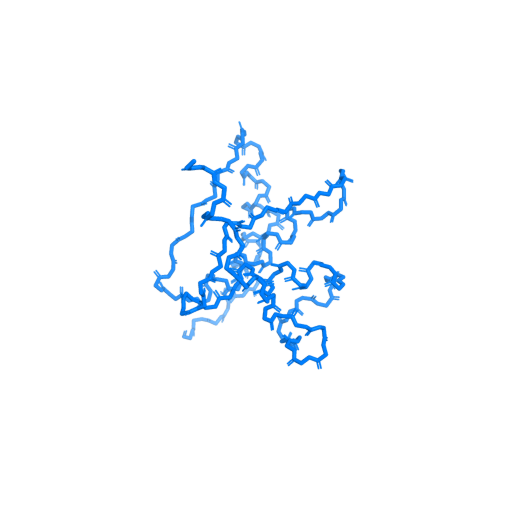8 O O . LYS A 1 94 ? 4.606 -11.707 -3.773 1.00 94.50 94 LYS A O 1
ATOM 733 N N . ASP A 1 95 ? 4.256 -9.648 -4.610 1.00 92.25 95 ASP A N 1
ATOM 734 C CA . ASP A 1 95 ? 5.259 -9.002 -3.757 1.00 92.25 95 ASP A CA 1
ATOM 735 C C . ASP A 1 95 ? 4.661 -8.440 -2.460 1.00 92.25 95 ASP A C 1
ATOM 737 O O . ASP A 1 95 ? 5.407 -8.121 -1.535 1.00 92.25 95 ASP A O 1
ATOM 741 N N . TYR A 1 96 ? 3.329 -8.301 -2.372 1.00 92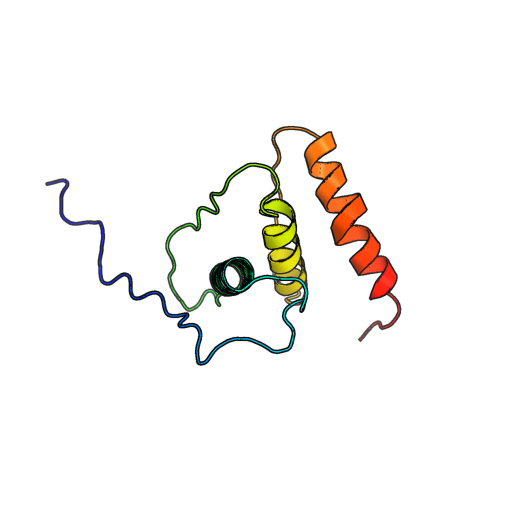.62 96 TYR A N 1
ATOM 742 C CA . TYR A 1 96 ? 2.685 -7.668 -1.215 1.00 92.62 96 TYR A CA 1
ATOM 743 C C . TYR A 1 96 ? 1.521 -8.455 -0.619 1.00 92.62 96 TYR A C 1
ATOM 745 O O . TYR A 1 96 ? 1.524 -8.699 0.584 1.00 92.62 96 TYR A O 1
ATOM 753 N N . LEU A 1 97 ? 0.508 -8.817 -1.410 1.00 92.19 97 LEU A N 1
ATOM 754 C CA . LEU A 1 97 ? -0.722 -9.403 -0.862 1.00 92.19 97 LEU A CA 1
ATOM 755 C C . LEU A 1 97 ? -0.597 -10.904 -0.599 1.00 92.19 97 LEU A C 1
ATOM 757 O O . LEU A 1 97 ? -1.046 -11.373 0.438 1.00 92.19 97 LEU A O 1
ATOM 761 N N . HIS A 1 98 ? 0.011 -11.655 -1.514 1.00 92.38 98 HIS A N 1
ATOM 762 C CA . HIS A 1 98 ? 0.174 -13.099 -1.377 1.00 92.38 98 HIS A CA 1
ATOM 763 C C . HIS A 1 98 ? 1.111 -13.470 -0.219 1.00 92.38 98 HIS A C 1
ATOM 765 O O . HIS A 1 98 ? 0.657 -14.233 0.630 1.00 92.38 98 HIS A O 1
ATOM 771 N N . PRO A 1 99 ? 2.322 -12.880 -0.082 1.00 91.44 99 PRO A N 1
ATOM 772 C CA . PRO A 1 99 ? 3.174 -13.146 1.076 1.00 91.44 99 PRO A CA 1
ATOM 773 C C . PRO A 1 99 ? 2.483 -12.782 2.386 1.00 91.44 99 PRO A C 1
ATOM 775 O O . PRO A 1 99 ? 2.570 -13.525 3.347 1.00 91.44 99 PRO A O 1
ATOM 778 N N . TRP A 1 100 ? 1.730 -11.677 2.411 1.00 87.12 100 TRP A N 1
ATOM 779 C CA . TRP A 1 100 ? 0.972 -11.282 3.594 1.00 87.12 100 TRP A CA 1
ATOM 780 C C . TRP A 1 100 ? -0.059 -12.336 4.015 1.00 87.12 100 TRP A C 1
ATOM 782 O O . TRP A 1 100 ? -0.136 -12.665 5.192 1.00 87.12 100 TRP A O 1
ATOM 792 N N . VAL A 1 101 ? -0.832 -12.877 3.070 1.00 88.00 101 VAL A N 1
ATOM 793 C CA . VAL A 1 101 ? -1.826 -13.920 3.367 1.00 88.00 101 VAL A CA 1
ATOM 794 C C . VAL A 1 101 ? -1.160 -15.230 3.786 1.00 88.00 101 VAL A C 1
ATOM 796 O O . VAL A 1 101 ? -1.720 -15.944 4.606 1.00 88.00 101 VAL A O 1
ATOM 799 N N . GLU A 1 102 ? 0.012 -15.564 3.247 1.00 87.69 102 GLU A N 1
ATOM 800 C CA . GLU A 1 102 ? 0.746 -16.770 3.650 1.00 87.69 102 GLU A CA 1
ATOM 801 C C . GLU A 1 102 ? 1.435 -16.620 5.015 1.00 87.69 102 GLU A C 1
ATOM 803 O O . GLU A 1 102 ? 1.454 -17.571 5.793 1.00 87.69 102 GLU A O 1
ATOM 808 N N . GLU A 1 103 ? 1.975 -15.438 5.320 1.00 79.50 103 GLU A N 1
ATOM 809 C CA . GLU A 1 103 ? 2.625 -15.123 6.599 1.00 79.50 103 GLU A CA 1
ATOM 810 C C . GLU A 1 103 ? 1.609 -14.989 7.746 1.00 79.50 103 GLU A C 1
ATOM 812 O O . GLU A 1 103 ? 1.859 -15.507 8.834 1.00 79.50 103 GLU A O 1
ATOM 817 N N . ASP A 1 104 ? 0.454 -14.358 7.498 1.00 65.69 104 ASP A N 1
ATOM 818 C CA . ASP A 1 104 ? -0.624 -14.188 8.489 1.00 65.69 104 ASP A CA 1
ATOM 819 C C . ASP A 1 104 ? -1.660 -15.341 8.441 1.00 65.69 104 ASP A C 1
ATOM 821 O O . ASP A 1 104 ? -2.536 -15.440 9.300 1.00 65.69 104 ASP A O 1
ATOM 825 N N . GLY A 1 105 ? -1.551 -16.262 7.476 1.00 50.34 105 GLY A N 1
ATOM 826 C CA . GLY A 1 105 ? -2.461 -17.394 7.226 1.00 50.34 105 GLY A CA 1
ATOM 827 C C . GLY A 1 105 ? -2.319 -18.587 8.176 1.00 50.34 105 GLY A C 1
ATOM 828 O O . GLY A 1 105 ? -2.580 -19.724 7.777 1.00 50.34 105 GLY A O 1
ATOM 829 N N . GLY A 1 106 ? -1.895 -18.339 9.416 1.00 45.19 106 GLY A N 1
ATOM 830 C CA . GLY A 1 106 ? -1.809 -19.323 10.498 1.00 45.19 106 GLY A CA 1
ATOM 831 C C . GLY A 1 106 ? -2.793 -19.103 11.649 1.00 45.19 106 GLY A C 1
ATOM 832 O O . GLY A 1 106 ? -2.832 -19.938 12.547 1.00 45.19 106 GLY A O 1
ATOM 833 N N . GLU A 1 107 ? -3.590 -18.033 11.642 1.00 43.00 107 GLU A N 1
ATOM 834 C CA . GLU A 1 107 ? -4.673 -17.851 12.614 1.00 43.00 107 GLU A CA 1
ATOM 835 C C . GLU A 1 107 ? -5.961 -17.448 11.890 1.00 43.00 107 GLU A C 1
ATOM 837 O O . GLU A 1 107 ? -6.242 -16.280 11.635 1.00 43.00 107 GLU A O 1
ATOM 842 N N . GLU A 1 108 ? -6.766 -18.463 11.566 1.00 42.75 108 GLU A N 1
ATOM 843 C CA . GLU A 1 108 ? -8.217 -18.307 11.599 1.00 42.75 108 GLU A CA 1
ATOM 844 C C . GLU A 1 108 ? -8.603 -17.782 12.994 1.00 42.75 108 GLU A C 1
ATOM 846 O O . GLU A 1 108 ? -8.421 -18.484 13.994 1.00 42.75 108 GLU A O 1
ATOM 851 N N . ALA A 1 109 ? -9.133 -16.560 13.061 1.00 36.00 109 ALA A N 1
ATOM 852 C CA . ALA A 1 109 ? -9.835 -16.015 14.221 1.00 36.00 109 ALA A CA 1
ATOM 853 C C . ALA A 1 109 ? -11.072 -15.235 13.763 1.00 36.00 109 ALA A C 1
ATOM 855 O O . ALA A 1 109 ? -10.934 -14.381 12.856 1.00 36.00 109 ALA A O 1
#

Organism: Culex pipiens (NCBI:txid7175)

Secondary structure (DSSP, 8-state):
--SSSS-S----S--TTT---TTS-TTS-HHHHHHHHHHT--TTS--PPP-----TTS-HHHHHHHHHHHHHTSTT-------SSHHHHHHHIIIIIHHHHHHHTT---

Foldseek 3Di:
DPDPDPDPPPPLPDDQPPDQDPPQDPPDDSVLSSVLCSLLPDPVDDDDDDDDDDDPPPCPVVSVLSSVVVQVVPVPDDDDDDDPDPVVVVCSCVVRPVVVCVVVVPDDD

Radius of gyration: 16.12 Å; chains: 1; bounding box: 32×51×35 Å

InterPro domains:
  IPR027417 P-loop containing nucleoside triphosphate hydrolase [G3DSA:3.40.50.300] (6-101)
  IPR027417 P-loop containing nucleoside triphosphate hydrolase [SSF52540] (17-91)
  IPR041677 DNA2/NAM7 helicase, helicase domain [PF13086] (27-95)
  IPR045055 DNA2/NAM7-like helicase [PTHR10887] (23-97)